Protein AF-A0A225AV58-F1 (afdb_monomer_lite)

Organism: Talaromyces atroroseus (NCBI:txid1441469)

Radius of gyration: 16.82 Å; chains: 1; bounding box: 33×30×38 Å

Sequence (101 aa):
MDAIVARVKEWATTANEADRKKVISILRNLSYAIDTPYVGLHLQITVARFGIELGIFAALNEAKEPLSIATLTQKSRSAPEILSMMIEIKRFTWTMDLNYV

Structure (mmCIF, N/CA/C/O backbone):
data_AF-A0A225AV58-F1
#
_entry.id   AF-A0A225AV58-F1
#
loop_
_atom_site.group_PDB
_atom_site.id
_atom_site.type_symbol
_atom_site.label_atom_id
_atom_site.label_alt_id
_atom_site.label_comp_id
_atom_site.label_asym_id
_atom_site.label_entity_id
_atom_site.label_seq_id
_atom_site.pdbx_PDB_ins_code
_atom_site.Cartn_x
_atom_site.Cartn_y
_atom_site.Cartn_z
_atom_site.occupancy
_atom_site.B_iso_or_equiv
_atom_site.auth_seq_id
_atom_site.auth_comp_id
_atom_site.auth_asym_id
_atom_site.auth_atom_id
_atom_site.pdbx_PDB_model_num
ATOM 1 N N . MET A 1 1 ? -16.372 -12.107 2.669 1.00 62.88 1 MET A N 1
ATOM 2 C CA . MET A 1 1 ? -15.378 -11.011 2.614 1.00 62.88 1 MET A CA 1
ATOM 3 C C . MET A 1 1 ? -15.998 -9.664 2.235 1.00 62.88 1 MET A C 1
ATOM 5 O O . MET A 1 1 ? -15.834 -8.712 2.989 1.00 62.88 1 MET A O 1
ATOM 9 N N . ASP A 1 2 ? -16.752 -9.572 1.134 1.00 74.75 2 ASP A N 1
ATOM 10 C CA . ASP A 1 2 ? -17.224 -8.285 0.580 1.00 74.75 2 ASP A CA 1
ATOM 11 C C . ASP A 1 2 ? -18.074 -7.430 1.528 1.00 74.75 2 ASP A C 1
ATOM 13 O O . ASP A 1 2 ? -17.900 -6.215 1.582 1.00 74.75 2 ASP A O 1
ATOM 17 N N . ALA A 1 3 ? -18.931 -8.051 2.345 1.00 80.06 3 ALA A N 1
ATOM 18 C CA . ALA A 1 3 ? -19.743 -7.335 3.333 1.00 80.06 3 ALA A CA 1
ATOM 19 C C . ALA A 1 3 ? -18.896 -6.658 4.432 1.00 80.06 3 ALA A C 1
ATOM 21 O O . ALA A 1 3 ? -19.204 -5.548 4.861 1.00 80.06 3 ALA A O 1
ATOM 22 N N . ILE A 1 4 ? -17.797 -7.293 4.857 1.00 79.69 4 ILE A N 1
ATOM 23 C CA . ILE A 1 4 ? -16.866 -6.728 5.848 1.00 79.69 4 ILE A CA 1
ATOM 24 C C . ILE A 1 4 ? -16.115 -5.547 5.226 1.00 79.69 4 ILE A C 1
ATOM 26 O O . ILE A 1 4 ? -16.006 -4.488 5.840 1.00 79.69 4 ILE A O 1
ATOM 30 N N . VAL A 1 5 ? -15.658 -5.697 3.978 1.00 83.06 5 VAL A N 1
ATOM 31 C CA . VAL A 1 5 ? -14.978 -4.627 3.232 1.00 83.06 5 VAL A CA 1
ATOM 32 C C . VAL A 1 5 ? -15.901 -3.427 3.026 1.00 83.06 5 VAL A C 1
ATOM 34 O O . VAL A 1 5 ? -15.482 -2.291 3.253 1.00 83.06 5 VAL A O 1
ATOM 37 N N . ALA A 1 6 ? -17.156 -3.658 2.633 1.00 84.75 6 ALA A N 1
ATOM 38 C CA . ALA A 1 6 ? -18.155 -2.605 2.480 1.00 84.75 6 ALA A CA 1
ATOM 39 C C . ALA A 1 6 ? -18.367 -1.853 3.800 1.00 84.75 6 ALA A C 1
ATOM 41 O O . ALA A 1 6 ? -18.322 -0.624 3.829 1.00 84.75 6 ALA A O 1
ATOM 42 N N . ARG A 1 7 ? -18.474 -2.586 4.913 1.00 84.19 7 ARG A N 1
ATOM 43 C CA . ARG A 1 7 ? -18.697 -1.985 6.227 1.00 84.19 7 ARG A CA 1
ATOM 44 C C . ARG A 1 7 ? -17.516 -1.154 6.723 1.00 84.19 7 ARG A C 1
ATOM 46 O O . ARG A 1 7 ? -17.712 -0.067 7.264 1.00 84.19 7 ARG A O 1
ATOM 53 N N . VAL A 1 8 ? -16.289 -1.632 6.516 1.00 85.81 8 VAL A N 1
ATOM 54 C CA . VAL A 1 8 ? -15.069 -0.882 6.855 1.00 85.81 8 VAL A CA 1
ATOM 55 C C . VAL A 1 8 ? -14.964 0.390 6.010 1.00 85.81 8 VAL A C 1
ATOM 57 O O . VAL A 1 8 ? -14.603 1.440 6.542 1.00 85.81 8 VAL A O 1
ATOM 60 N N . LYS A 1 9 ? -15.321 0.329 4.719 1.00 86.25 9 LYS A N 1
ATOM 61 C CA . LYS A 1 9 ? -15.340 1.500 3.827 1.00 86.25 9 LYS A CA 1
ATOM 62 C C . LYS A 1 9 ? -16.361 2.543 4.277 1.00 86.25 9 LYS A C 1
ATOM 64 O O . LYS A 1 9 ? -15.993 3.706 4.420 1.00 86.25 9 LYS A O 1
ATOM 69 N N . GLU A 1 10 ? -17.600 2.137 4.552 1.00 88.50 10 GLU A N 1
ATOM 70 C CA . GLU A 1 10 ? -18.639 3.034 5.079 1.00 88.50 10 GLU A CA 1
ATOM 71 C C . GLU A 1 10 ? -18.166 3.738 6.351 1.00 88.50 10 GLU A C 1
ATOM 73 O O . GLU A 1 10 ? -18.201 4.964 6.447 1.00 88.50 10 GLU A O 1
ATOM 78 N N . TRP A 1 11 ? -17.630 2.979 7.305 1.00 85.62 11 TRP A N 1
ATOM 79 C CA . TRP A 1 11 ? -17.152 3.548 8.556 1.00 85.62 11 TRP A CA 1
ATOM 80 C C . TRP A 1 11 ? -15.996 4.536 8.337 1.00 85.62 11 TRP A C 1
ATOM 82 O O . TRP A 1 11 ? -16.022 5.647 8.871 1.00 85.62 11 TRP A O 1
ATOM 92 N N . ALA A 1 12 ? -15.028 4.185 7.483 1.00 84.81 12 ALA A N 1
ATOM 93 C CA . ALA A 1 12 ? -13.877 5.029 7.174 1.00 84.81 12 ALA A CA 1
ATOM 94 C C . ALA A 1 12 ? -14.261 6.377 6.539 1.00 84.81 12 ALA A C 1
ATOM 96 O O . ALA A 1 12 ? -13.560 7.3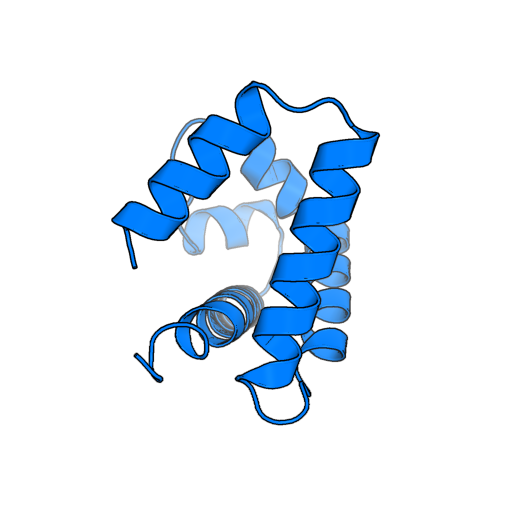62 6.771 1.00 84.81 12 ALA A O 1
ATOM 97 N N . THR A 1 13 ? -15.364 6.442 5.781 1.00 87.19 13 THR A N 1
ATOM 98 C CA . THR A 1 13 ? -15.862 7.709 5.210 1.00 87.19 13 THR A CA 1
ATOM 99 C C . THR A 1 13 ? -16.431 8.663 6.259 1.00 87.19 13 THR A C 1
ATOM 101 O O . THR A 1 13 ? -16.343 9.876 6.090 1.00 87.19 13 THR A O 1
ATOM 104 N N . THR A 1 14 ? -16.966 8.131 7.360 1.00 86.69 14 THR A N 1
ATOM 105 C CA . THR A 1 14 ? -17.568 8.924 8.449 1.00 86.69 14 THR A CA 1
ATOM 106 C C . THR A 1 14 ? -16.611 9.212 9.610 1.00 86.69 14 THR A C 1
ATOM 108 O O . THR A 1 14 ? -16.871 10.095 10.424 1.00 86.69 14 THR A O 1
ATOM 111 N N . ALA A 1 15 ? -15.498 8.481 9.699 1.00 86.19 15 ALA A N 1
ATOM 112 C CA . ALA A 1 15 ? -14.540 8.574 10.795 1.00 86.19 15 ALA A CA 1
ATOM 113 C C . ALA A 1 15 ? -13.548 9.737 10.621 1.00 86.19 15 ALA A C 1
ATOM 115 O O . ALA A 1 15 ? -13.061 10.008 9.519 1.00 86.19 15 ALA A O 1
ATOM 116 N N . ASN A 1 16 ? -13.169 10.378 11.732 1.00 87.81 16 ASN A N 1
ATOM 117 C CA . ASN A 1 16 ? -12.059 11.334 11.763 1.00 87.81 16 ASN A CA 1
ATOM 118 C C . ASN A 1 16 ? -10.702 10.614 11.586 1.00 87.81 16 ASN A C 1
ATOM 120 O O . ASN A 1 16 ? -10.612 9.386 11.595 1.00 87.81 16 ASN A O 1
ATOM 124 N N . GLU A 1 17 ? -9.612 11.367 11.421 1.00 87.38 17 GLU A N 1
ATOM 125 C CA . GLU A 1 17 ? -8.302 10.762 11.150 1.00 87.38 17 GLU A CA 1
ATOM 126 C C . GLU A 1 17 ? -7.773 9.872 12.286 1.00 87.38 17 GLU A C 1
ATOM 128 O O . GLU A 1 17 ? -7.171 8.829 12.017 1.00 87.38 17 GLU A O 1
ATOM 133 N N . ALA A 1 18 ? -8.007 10.249 13.545 1.00 88.25 18 ALA A N 1
ATOM 134 C CA . ALA A 1 18 ? -7.574 9.458 14.695 1.00 88.25 18 ALA A CA 1
ATOM 135 C C . ALA A 1 18 ? -8.278 8.094 14.722 1.00 88.25 18 ALA A C 1
ATOM 137 O O . ALA A 1 18 ? -7.650 7.062 14.962 1.00 88.25 18 ALA A O 1
ATOM 138 N N . ASP A 1 19 ? -9.566 8.079 14.400 1.00 84.75 19 ASP A N 1
ATOM 139 C CA . ASP A 1 19 ? -10.377 6.872 14.366 1.00 84.75 19 ASP A CA 1
ATOM 140 C C . ASP A 1 19 ? -10.037 5.998 13.148 1.00 84.75 19 ASP A C 1
ATOM 142 O O . ASP A 1 19 ? -9.881 4.782 13.293 1.00 84.75 19 ASP A O 1
ATOM 146 N N . ARG A 1 20 ? -9.749 6.593 11.980 1.00 87.19 20 ARG A N 1
ATOM 147 C CA . ARG A 1 20 ? -9.192 5.850 10.832 1.00 87.19 20 ARG A CA 1
ATOM 148 C C . ARG A 1 20 ? -7.872 5.157 11.182 1.00 87.19 20 ARG A C 1
ATOM 150 O O . ARG A 1 20 ? -7.689 3.988 10.843 1.00 87.19 20 ARG A O 1
ATOM 157 N N . LYS A 1 21 ? -6.967 5.830 11.904 1.00 86.31 21 LYS A N 1
ATOM 158 C CA . LYS A 1 21 ? -5.691 5.238 12.354 1.00 86.31 21 LYS A CA 1
ATOM 159 C C . LYS A 1 21 ? -5.901 4.062 13.311 1.00 86.31 21 LYS A C 1
ATOM 161 O O . LYS A 1 21 ? -5.214 3.049 13.173 1.00 86.31 21 LYS A O 1
ATOM 166 N N . LYS A 1 22 ? -6.865 4.155 14.236 1.00 84.75 22 LYS A N 1
ATOM 167 C CA . LYS A 1 22 ? -7.224 3.037 15.128 1.00 84.75 22 LYS A CA 1
ATOM 168 C C . LYS A 1 22 ? -7.711 1.826 14.341 1.00 84.75 22 LYS A C 1
ATOM 170 O O . LYS A 1 22 ? -7.239 0.724 14.596 1.00 84.75 22 LYS A O 1
ATOM 175 N N . VAL A 1 23 ? -8.592 2.020 13.360 1.00 85.00 23 VAL A N 1
ATOM 176 C CA . VAL A 1 23 ? -9.091 0.906 12.541 1.00 85.00 23 VAL A CA 1
ATOM 177 C C . VAL A 1 23 ? -7.991 0.269 11.704 1.00 85.00 23 VAL A C 1
ATOM 179 O O . VAL A 1 23 ? -7.906 -0.953 11.675 1.00 85.00 23 VAL A O 1
ATOM 182 N N . ILE A 1 24 ? -7.089 1.054 11.110 1.00 86.12 24 ILE A N 1
ATOM 183 C CA . ILE A 1 24 ? -5.919 0.502 10.404 1.00 86.12 24 ILE A CA 1
ATOM 184 C C . ILE A 1 24 ? -5.066 -0.360 11.347 1.00 86.12 24 ILE A C 1
ATOM 186 O O . ILE A 1 24 ? -4.621 -1.435 10.954 1.00 86.12 24 ILE A O 1
ATOM 190 N N . SER A 1 25 ? -4.854 0.085 12.589 1.00 83.12 25 SER A N 1
ATOM 191 C CA . SER A 1 25 ? -4.112 -0.681 13.598 1.00 83.12 25 SER A CA 1
ATOM 192 C C . SER A 1 25 ? -4.819 -1.992 13.963 1.00 83.12 25 SER A C 1
ATOM 194 O O . SER A 1 25 ? -4.194 -3.049 13.962 1.00 83.12 25 SER A O 1
ATOM 196 N N . ILE A 1 26 ? -6.134 -1.949 14.199 1.00 84.38 26 ILE A N 1
ATOM 197 C CA . ILE A 1 26 ? -6.941 -3.135 14.525 1.00 84.38 26 ILE A CA 1
ATOM 198 C C . ILE A 1 26 ? -6.921 -4.141 13.372 1.00 84.38 26 ILE A C 1
ATOM 200 O O . ILE A 1 26 ? -6.685 -5.321 13.607 1.00 84.38 26 ILE A O 1
ATOM 204 N N . LEU A 1 27 ? -7.121 -3.687 12.132 1.00 84.06 27 LEU A N 1
ATOM 205 C CA . LEU A 1 27 ? -7.093 -4.553 10.951 1.00 84.06 27 LEU A CA 1
ATOM 206 C C . LEU A 1 27 ? -5.709 -5.168 10.728 1.00 84.06 27 LEU A C 1
ATOM 208 O O . LEU A 1 27 ? -5.609 -6.340 10.379 1.00 84.06 27 LEU A O 1
ATOM 212 N N . ARG A 1 28 ? -4.638 -4.410 10.982 1.00 80.56 28 ARG A N 1
ATOM 213 C CA . ARG A 1 28 ? -3.266 -4.924 10.918 1.00 80.56 28 ARG A CA 1
ATOM 214 C C . ARG A 1 28 ? -3.008 -5.986 11.985 1.00 80.56 28 ARG A C 1
ATOM 216 O O . ARG A 1 28 ? -2.438 -7.024 11.678 1.00 80.56 28 ARG A O 1
ATOM 223 N N . ASN A 1 29 ? -3.454 -5.754 13.216 1.00 81.25 29 ASN A N 1
ATOM 224 C CA . ASN A 1 29 ? -3.324 -6.733 14.295 1.00 81.25 29 ASN A CA 1
ATOM 225 C C . ASN A 1 29 ? -4.160 -7.987 14.026 1.00 81.25 29 ASN A C 1
ATOM 227 O O . ASN A 1 29 ? -3.709 -9.086 14.322 1.00 81.25 29 ASN A O 1
ATOM 231 N N . LEU A 1 30 ? -5.350 -7.830 13.440 1.00 81.19 30 LEU A N 1
ATOM 232 C CA . LEU A 1 30 ? -6.182 -8.946 13.002 1.00 81.19 30 LEU A CA 1
ATOM 233 C C . LEU A 1 30 ? -5.474 -9.765 11.915 1.00 81.19 30 LEU A C 1
ATOM 235 O O . LEU A 1 30 ? -5.452 -10.984 12.006 1.00 81.19 30 LEU A O 1
ATOM 239 N N . SER A 1 31 ? -4.840 -9.104 10.943 1.00 76.00 31 SER A N 1
ATOM 240 C CA . SER A 1 31 ? -4.003 -9.768 9.937 1.00 76.00 31 SER A CA 1
ATOM 241 C C . SER A 1 31 ? -2.850 -10.541 10.589 1.00 76.00 31 SER A C 1
ATOM 243 O O . SER A 1 31 ? -2.693 -11.717 10.301 1.00 76.00 31 SER A O 1
ATOM 245 N N . TYR A 1 32 ? -2.126 -9.963 11.554 1.00 74.62 32 TYR A N 1
ATOM 246 C CA . TYR A 1 32 ? -1.067 -10.684 12.280 1.00 74.62 32 TYR A CA 1
ATOM 247 C C . TYR A 1 32 ? -1.567 -11.832 13.163 1.00 74.62 32 TYR A C 1
ATOM 249 O O . TYR A 1 32 ? -0.809 -12.753 13.445 1.00 74.62 32 TYR A O 1
ATOM 257 N N . ALA A 1 33 ? -2.806 -11.764 13.648 1.00 77.88 33 ALA A N 1
ATOM 2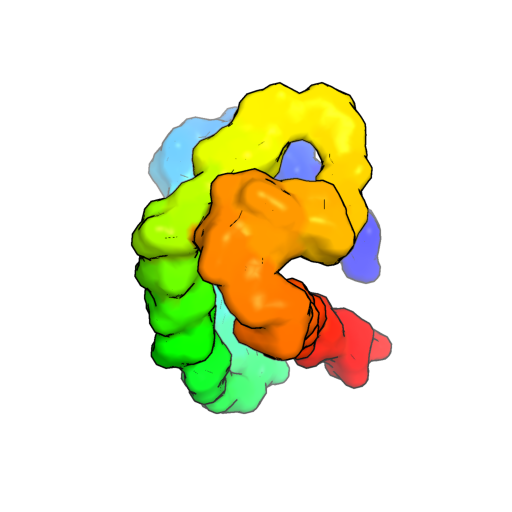58 C CA . ALA A 1 33 ? -3.397 -12.819 14.465 1.00 77.88 33 ALA A CA 1
ATOM 259 C C . ALA A 1 33 ? -3.886 -14.008 13.626 1.00 77.88 33 ALA A C 1
ATOM 261 O O . ALA A 1 33 ? -3.997 -15.115 14.148 1.00 77.88 33 ALA A O 1
ATOM 262 N N . ILE A 1 34 ? -4.209 -13.768 12.353 1.00 76.62 34 ILE A N 1
ATOM 263 C CA . ILE A 1 34 ? -4.706 -14.786 11.423 1.00 76.62 34 ILE A CA 1
ATOM 264 C C . ILE A 1 34 ? -3.560 -15.369 10.586 1.00 76.62 34 ILE A C 1
ATOM 266 O O . ILE A 1 34 ? -3.623 -16.537 10.211 1.00 76.62 34 ILE A O 1
ATOM 270 N N . ASP A 1 35 ? -2.517 -14.584 10.312 1.00 69.06 35 ASP A N 1
ATOM 271 C CA . ASP A 1 35 ? -1.466 -14.941 9.364 1.00 69.06 35 ASP A CA 1
ATOM 272 C C . ASP A 1 35 ? -0.147 -15.371 10.037 1.00 69.06 35 ASP A C 1
ATOM 274 O O . ASP A 1 35 ? 0.194 -14.961 11.148 1.00 69.06 35 ASP A O 1
ATOM 278 N N . THR A 1 36 ? 0.624 -16.212 9.347 1.00 57.25 36 THR A N 1
ATOM 279 C CA . THR A 1 36 ? 1.944 -16.695 9.810 1.00 57.25 36 THR A CA 1
ATOM 280 C C . THR A 1 36 ? 3.003 -15.605 9.539 1.00 57.25 36 THR A C 1
ATOM 282 O O . THR A 1 36 ? 2.867 -14.891 8.547 1.00 57.25 36 THR A O 1
ATOM 285 N N . PRO A 1 37 ? 4.050 -15.408 10.377 1.00 53.97 37 PRO A N 1
ATOM 286 C CA . PRO A 1 37 ? 4.945 -14.246 10.320 1.00 53.97 37 PRO A CA 1
ATOM 287 C C . PRO A 1 37 ? 5.393 -13.814 8.913 1.00 53.97 37 PRO A C 1
ATOM 289 O O . PRO A 1 37 ? 5.992 -14.564 8.143 1.00 53.97 37 PRO A O 1
ATOM 292 N N . TYR A 1 38 ? 5.103 -12.544 8.629 1.00 53.28 38 TYR A N 1
ATOM 293 C CA . TYR A 1 38 ? 5.135 -11.898 7.321 1.00 53.28 38 TYR A CA 1
ATOM 294 C C . TYR A 1 38 ? 6.572 -11.644 6.823 1.00 53.28 38 TYR A C 1
ATOM 296 O O . TYR A 1 38 ? 7.268 -10.758 7.318 1.00 53.28 38 TYR A O 1
ATOM 304 N N . VAL A 1 39 ? 7.017 -12.369 5.793 1.00 54.75 39 VAL A N 1
ATOM 305 C CA . VAL A 1 39 ? 8.345 -12.176 5.157 1.00 54.75 39 VAL A CA 1
ATOM 306 C C . VAL A 1 39 ? 8.304 -11.117 4.029 1.00 54.75 39 VAL A C 1
ATOM 308 O O . VAL A 1 39 ? 9.333 -10.698 3.501 1.00 54.75 39 VAL A O 1
ATOM 311 N N . GLY A 1 40 ? 7.111 -10.633 3.656 1.00 56.75 40 GLY A N 1
ATOM 312 C CA . GLY A 1 40 ? 6.882 -9.796 2.465 1.00 56.75 40 GLY A CA 1
ATOM 313 C C . GLY A 1 40 ? 7.239 -8.304 2.579 1.00 56.75 40 GLY A C 1
ATOM 314 O O . GLY A 1 40 ? 7.351 -7.626 1.555 1.00 56.75 40 GLY A O 1
ATOM 315 N N . LEU A 1 41 ? 7.456 -7.772 3.789 1.00 59.50 41 LEU A N 1
ATOM 316 C CA . LEU A 1 41 ? 7.705 -6.336 4.023 1.00 59.50 41 LEU A CA 1
ATOM 317 C C . LEU A 1 41 ? 8.969 -5.816 3.313 1.00 59.50 41 LEU A C 1
ATOM 319 O O . LEU A 1 41 ? 8.970 -4.714 2.762 1.00 59.50 41 LEU A O 1
ATOM 323 N N . HIS A 1 42 ? 10.033 -6.621 3.261 1.00 62.66 42 HIS A N 1
ATOM 324 C CA . HIS A 1 42 ? 11.296 -6.232 2.618 1.00 62.66 42 HIS A CA 1
ATOM 325 C C . HIS A 1 42 ? 11.194 -6.148 1.087 1.00 62.66 42 HIS A C 1
ATOM 327 O O . HIS A 1 42 ? 11.854 -5.315 0.456 1.00 62.66 42 HIS A O 1
ATOM 333 N N . LEU A 1 43 ? 10.330 -6.966 0.481 1.00 67.88 43 LEU A N 1
ATOM 334 C CA . LEU A 1 43 ? 10.111 -6.966 -0.964 1.00 67.88 43 LEU A CA 1
ATOM 335 C C . LEU A 1 43 ? 9.275 -5.756 -1.400 1.00 67.88 43 LEU A C 1
ATOM 337 O O . LEU A 1 43 ? 9.584 -5.141 -2.418 1.00 67.88 43 LEU A O 1
ATOM 341 N N . GLN A 1 44 ? 8.282 -5.346 -0.603 1.00 70.88 44 GLN A N 1
ATOM 342 C CA . GLN A 1 44 ? 7.451 -4.174 -0.909 1.00 70.88 44 GLN A CA 1
ATOM 343 C C . GLN A 1 44 ? 8.261 -2.871 -0.948 1.00 70.88 44 GLN A C 1
ATOM 345 O O . GLN A 1 44 ? 8.071 -2.060 -1.854 1.00 70.88 44 GLN A O 1
ATOM 350 N N . ILE A 1 45 ? 9.200 -2.683 -0.013 1.00 77.12 45 ILE A N 1
ATOM 351 C CA . ILE A 1 45 ? 10.067 -1.492 0.025 1.00 77.12 45 ILE A CA 1
ATOM 352 C C . ILE A 1 45 ? 10.981 -1.450 -1.204 1.00 77.12 45 ILE A C 1
ATOM 354 O O . ILE A 1 45 ? 11.117 -0.408 -1.846 1.00 77.12 45 ILE A O 1
ATOM 358 N N . THR A 1 46 ? 11.570 -2.591 -1.563 1.00 75.31 46 THR A N 1
ATOM 359 C CA . THR A 1 46 ? 12.438 -2.714 -2.740 1.00 75.31 46 THR A CA 1
ATOM 360 C C . THR A 1 46 ? 11.671 -2.409 -4.031 1.00 75.31 46 THR A C 1
ATOM 362 O O . THR A 1 46 ? 12.126 -1.609 -4.847 1.00 75.31 46 THR A O 1
ATOM 365 N N . VAL A 1 47 ? 10.460 -2.956 -4.185 1.00 76.94 47 VAL A N 1
ATOM 366 C CA . VAL A 1 47 ? 9.578 -2.674 -5.331 1.00 76.94 47 VAL A CA 1
ATOM 367 C C . VAL A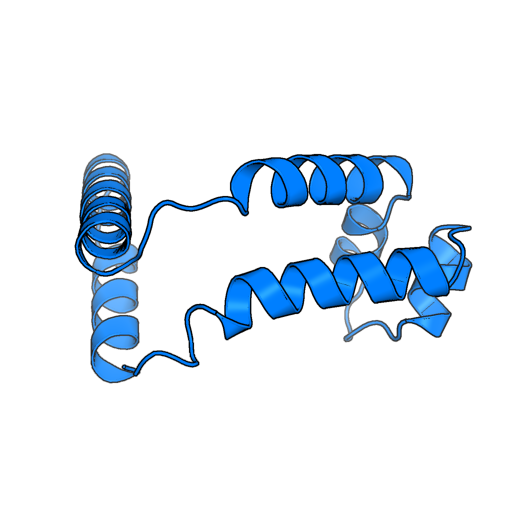 1 47 ? 9.149 -1.205 -5.367 1.00 76.94 47 VAL A C 1
ATOM 369 O O . VAL A 1 47 ? 9.136 -0.605 -6.439 1.00 76.94 47 VAL A O 1
ATOM 372 N N . ALA A 1 48 ? 8.839 -0.590 -4.222 1.00 78.62 48 ALA A N 1
ATOM 373 C CA . ALA A 1 48 ? 8.506 0.833 -4.164 1.00 78.62 48 ALA A CA 1
ATOM 374 C C . ALA A 1 48 ? 9.690 1.706 -4.603 1.00 78.62 48 ALA A C 1
ATOM 376 O O . ALA A 1 48 ? 9.511 2.650 -5.370 1.00 78.62 48 ALA A O 1
ATOM 377 N N . ARG A 1 49 ? 10.912 1.366 -4.186 1.00 81.12 49 ARG A N 1
ATOM 378 C CA . ARG A 1 49 ? 12.108 2.103 -4.596 1.00 81.12 49 ARG A CA 1
ATOM 379 C C . ARG A 1 49 ? 12.375 1.992 -6.097 1.00 81.12 49 ARG A C 1
ATOM 381 O O . ARG A 1 49 ? 12.518 3.023 -6.748 1.00 81.12 49 ARG A O 1
ATOM 388 N N . PHE A 1 50 ? 12.328 0.785 -6.663 1.00 80.50 50 PHE A N 1
ATOM 389 C CA . PHE A 1 50 ? 12.420 0.606 -8.117 1.00 80.50 50 PHE A CA 1
ATOM 390 C C . PHE A 1 50 ? 11.283 1.321 -8.858 1.00 80.50 50 PHE A C 1
ATOM 392 O O . PHE A 1 50 ? 11.509 1.923 -9.900 1.00 80.50 50 PHE A O 1
ATOM 399 N N . GLY A 1 51 ? 10.067 1.333 -8.306 1.00 79.00 51 GLY A N 1
ATOM 400 C CA . GLY A 1 51 ? 8.927 2.045 -8.888 1.00 79.00 51 GLY A CA 1
ATOM 401 C C . GLY A 1 51 ? 9.125 3.560 -8.991 1.00 79.00 51 GLY A C 1
ATOM 402 O O . GLY A 1 51 ? 8.657 4.171 -9.954 1.00 79.00 51 GLY A O 1
ATOM 403 N N . ILE A 1 52 ? 9.834 4.156 -8.028 1.00 82.31 52 ILE A N 1
ATOM 404 C CA . ILE A 1 52 ? 10.216 5.573 -8.042 1.00 82.31 52 ILE A CA 1
ATOM 405 C C . ILE A 1 52 ? 11.355 5.804 -9.040 1.00 82.31 52 ILE A C 1
ATOM 407 O O . ILE A 1 52 ? 11.234 6.672 -9.901 1.00 82.31 52 ILE A O 1
ATOM 411 N N . GLU A 1 53 ? 12.429 5.015 -8.958 1.00 81.88 53 GLU A N 1
ATOM 412 C CA . GLU A 1 53 ? 13.622 5.168 -9.807 1.00 81.88 53 GLU A CA 1
ATOM 413 C C . GLU A 1 53 ? 13.308 4.972 -11.300 1.00 81.88 53 GLU A C 1
ATOM 415 O O . GLU A 1 53 ? 13.863 5.662 -12.151 1.00 81.88 53 GLU A O 1
ATOM 420 N N . LEU A 1 54 ? 12.366 4.083 -11.620 1.00 81.12 54 LEU A N 1
ATOM 421 C CA . LEU A 1 54 ? 11.933 3.793 -12.988 1.00 81.12 54 LEU A CA 1
ATOM 422 C C . LEU A 1 54 ? 10.791 4.709 -13.467 1.00 81.12 54 LEU A C 1
ATOM 424 O O . LEU A 1 54 ? 10.302 4.553 -14.583 1.00 81.12 54 LEU A O 1
ATOM 428 N N . GLY A 1 55 ? 10.315 5.647 -12.639 1.00 81.81 55 GLY A N 1
ATOM 429 C CA . GLY A 1 55 ? 9.227 6.563 -13.005 1.00 81.81 55 GLY A CA 1
ATOM 430 C C . GLY A 1 55 ? 7.868 5.882 -13.223 1.00 81.81 55 GLY A C 1
ATOM 431 O O . GLY A 1 55 ? 6.964 6.470 -13.816 1.00 81.81 55 GLY A O 1
ATOM 432 N N . ILE A 1 56 ? 7.694 4.652 -12.730 1.00 82.12 56 ILE A N 1
ATOM 433 C CA . ILE A 1 56 ? 6.477 3.850 -12.920 1.00 82.12 56 ILE A CA 1
ATOM 434 C C . ILE A 1 56 ? 5.278 4.536 -12.261 1.00 82.12 56 ILE A C 1
ATOM 436 O O . ILE A 1 56 ? 4.209 4.620 -12.862 1.00 82.12 56 ILE A O 1
ATOM 440 N N . PHE A 1 57 ? 5.442 5.067 -11.046 1.00 81.88 57 PHE A N 1
ATOM 441 C CA . PHE A 1 57 ? 4.348 5.752 -10.350 1.00 81.88 57 PHE A CA 1
ATOM 442 C C . PHE A 1 57 ? 3.930 7.055 -11.038 1.00 81.88 57 PHE A C 1
ATOM 444 O O . PHE A 1 57 ? 2.741 7.358 -11.066 1.00 81.88 57 PHE A O 1
ATOM 451 N N . ALA A 1 58 ? 4.874 7.784 -11.641 1.00 80.81 58 ALA A N 1
ATOM 452 C CA . ALA A 1 58 ? 4.565 8.972 -12.435 1.00 80.81 58 ALA A CA 1
ATOM 453 C C . ALA A 1 58 ? 3.774 8.593 -13.697 1.00 80.81 58 ALA A C 1
ATOM 455 O O . ALA A 1 58 ? 2.705 9.146 -13.943 1.00 80.81 58 ALA A O 1
ATOM 456 N N . ALA A 1 59 ? 4.228 7.565 -14.425 1.00 80.19 59 ALA A N 1
ATOM 457 C CA . ALA A 1 59 ? 3.530 7.057 -15.604 1.00 80.19 59 ALA A CA 1
ATOM 458 C C . ALA A 1 59 ? 2.107 6.561 -15.287 1.00 80.19 59 ALA A C 1
ATOM 460 O O . ALA A 1 59 ? 1.195 6.788 -16.078 1.00 80.19 59 ALA A O 1
ATOM 461 N N . LEU A 1 60 ? 1.906 5.909 -14.135 1.00 81.62 60 LEU A N 1
ATOM 462 C CA . LEU A 1 60 ? 0.586 5.467 -13.675 1.00 81.62 60 LEU A CA 1
ATOM 463 C C . LEU A 1 60 ? -0.316 6.633 -13.258 1.00 81.62 60 LEU A C 1
ATOM 465 O O . LEU A 1 60 ? -1.513 6.580 -13.512 1.00 81.62 60 LEU A O 1
ATOM 469 N N . ASN A 1 61 ? 0.237 7.673 -12.632 1.00 83.06 61 ASN A N 1
ATOM 470 C CA . ASN A 1 61 ? -0.532 8.839 -12.198 1.00 83.06 61 ASN A CA 1
ATOM 471 C C . ASN A 1 61 ? -1.008 9.707 -13.379 1.00 83.06 61 ASN A C 1
ATOM 473 O O . ASN A 1 61 ? -2.058 10.336 -13.306 1.00 83.06 61 ASN A O 1
ATOM 477 N N . GLU A 1 62 ? -0.248 9.735 -14.474 1.00 83.88 62 GLU A N 1
ATOM 478 C CA . GLU A 1 62 ? -0.606 10.453 -15.706 1.00 83.88 62 GLU A CA 1
ATOM 479 C C . GLU A 1 62 ? -1.562 9.665 -16.617 1.00 83.88 62 GLU A C 1
ATOM 481 O O . GLU A 1 62 ? -2.185 10.233 -17.521 1.00 83.88 62 GLU A O 1
ATOM 486 N N . ALA A 1 63 ? -1.677 8.352 -16.413 1.00 81.56 63 ALA A N 1
ATOM 487 C CA . ALA A 1 63 ? -2.486 7.488 -17.255 1.00 81.56 63 ALA A CA 1
ATOM 488 C C . ALA A 1 63 ? -3.980 7.626 -16.941 1.00 81.56 63 ALA A C 1
ATOM 490 O O . ALA A 1 63 ? -4.426 7.418 -15.816 1.00 81.56 63 ALA A O 1
ATOM 491 N N . LYS A 1 64 ? -4.773 7.929 -17.973 1.00 75.06 64 LYS A N 1
ATOM 492 C CA . LYS A 1 64 ? -6.243 7.960 -17.883 1.00 75.06 64 LYS A CA 1
ATOM 493 C C . LYS A 1 64 ? -6.884 6.584 -18.074 1.00 75.06 64 LYS A C 1
ATOM 495 O O . LYS A 1 64 ? -8.029 6.388 -17.684 1.00 75.06 64 LYS A O 1
ATOM 500 N N . GLU A 1 65 ? -6.143 5.646 -18.655 1.00 78.06 65 GLU A N 1
ATOM 501 C CA . GLU A 1 65 ? -6.578 4.278 -18.929 1.00 78.06 65 GLU A CA 1
ATOM 502 C C . GLU A 1 65 ? -5.545 3.274 -18.395 1.00 78.06 65 GLU A C 1
ATOM 504 O O . GLU A 1 65 ? -4.365 3.623 -18.269 1.00 78.06 65 GLU A O 1
ATOM 509 N N . PRO A 1 66 ? -5.950 2.029 -18.074 1.00 79.12 66 PRO A N 1
ATOM 510 C CA . PRO A 1 66 ? -5.029 0.996 -17.612 1.00 79.12 66 PRO A CA 1
ATOM 511 C C . PRO A 1 66 ? -3.859 0.794 -18.586 1.00 79.12 66 PRO A C 1
ATOM 513 O O . PRO A 1 66 ? -4.054 0.472 -19.757 1.00 79.12 66 PRO A O 1
ATOM 516 N N . LEU A 1 67 ? -2.625 0.961 -18.102 1.00 79.19 67 LEU A N 1
ATOM 517 C CA . LEU A 1 67 ? -1.430 0.790 -18.927 1.00 79.19 67 LEU A CA 1
ATOM 518 C C . LEU A 1 67 ? -1.068 -0.690 -19.091 1.00 79.19 67 LEU A C 1
ATOM 520 O O . LEU A 1 67 ? -1.008 -1.443 -18.117 1.00 79.19 67 LEU A O 1
ATOM 524 N N . SER A 1 68 ? -0.746 -1.086 -20.323 1.00 80.12 68 SER A N 1
ATOM 525 C CA . SER A 1 68 ? -0.155 -2.398 -20.595 1.00 80.12 68 SER A CA 1
ATOM 526 C C . SER A 1 68 ? 1.307 -2.458 -20.128 1.00 80.12 68 SER A C 1
ATOM 528 O O . SER A 1 68 ? 1.998 -1.436 -20.070 1.00 80.12 68 SER A O 1
ATOM 530 N N . ILE A 1 69 ? 1.813 -3.666 -19.853 1.00 74.88 69 ILE A N 1
ATOM 531 C CA . ILE A 1 69 ? 3.226 -3.886 -19.487 1.00 74.88 69 ILE A CA 1
ATOM 532 C C . ILE A 1 69 ? 4.161 -3.375 -20.594 1.00 74.88 69 ILE A C 1
ATOM 534 O O . ILE A 1 69 ? 5.176 -2.745 -20.301 1.00 74.88 69 ILE A O 1
ATOM 538 N N . ALA A 1 70 ? 3.789 -3.560 -21.864 1.00 74.75 70 ALA A N 1
ATOM 539 C CA . ALA A 1 70 ? 4.554 -3.059 -23.004 1.00 74.75 70 ALA A CA 1
ATOM 540 C C . ALA A 1 70 ? 4.643 -1.521 -23.009 1.00 74.75 70 ALA A C 1
ATOM 542 O O . ALA A 1 70 ? 5.718 -0.956 -23.210 1.00 74.75 70 ALA A O 1
ATOM 543 N N . THR A 1 71 ? 3.534 -0.837 -22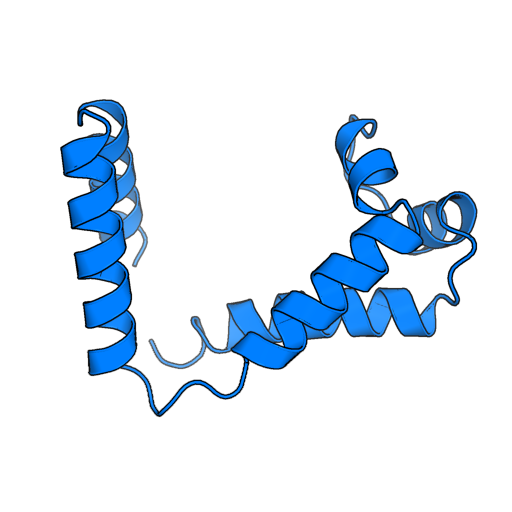.713 1.00 74.62 71 THR A N 1
ATOM 544 C CA . THR A 1 71 ? 3.487 0.631 -22.624 1.00 74.62 71 THR A CA 1
ATOM 545 C C . THR A 1 71 ? 4.296 1.157 -21.437 1.00 74.62 71 THR A C 1
ATOM 547 O O . THR A 1 71 ? 4.976 2.176 -21.557 1.00 74.62 71 THR A O 1
ATOM 550 N N . LEU A 1 72 ? 4.262 0.456 -20.299 1.00 75.50 72 LEU A N 1
ATOM 551 C CA . LEU A 1 72 ? 5.074 0.788 -19.127 1.00 75.50 72 LEU A CA 1
ATOM 552 C C . LEU A 1 72 ? 6.567 0.628 -19.421 1.00 75.50 72 LEU A C 1
ATOM 554 O O . LEU A 1 72 ? 7.317 1.562 -19.175 1.00 75.50 72 LEU A O 1
ATOM 558 N N . THR A 1 73 ? 6.968 -0.478 -20.050 1.00 73.75 73 THR A N 1
ATOM 559 C CA . THR A 1 73 ? 8.358 -0.755 -20.464 1.00 73.75 73 THR A CA 1
ATOM 560 C C . THR A 1 73 ? 8.920 0.366 -21.344 1.00 73.75 73 THR A C 1
ATOM 562 O O . THR A 1 73 ? 10.027 0.852 -21.113 1.00 73.75 73 THR A O 1
ATOM 565 N N . GLN A 1 74 ? 8.133 0.831 -22.322 1.00 75.75 74 GLN A N 1
ATOM 566 C CA . GLN A 1 74 ? 8.533 1.930 -23.207 1.00 75.75 74 GLN A CA 1
ATOM 567 C C . GLN A 1 74 ? 8.707 3.262 -22.465 1.00 75.75 74 GLN A C 1
ATOM 569 O O . GLN A 1 74 ? 9.599 4.038 -22.803 1.00 75.75 74 GLN A O 1
ATOM 574 N N . LYS A 1 75 ? 7.878 3.533 -21.450 1.00 71.94 75 LYS A N 1
ATOM 575 C CA . LYS A 1 75 ? 7.927 4.777 -20.667 1.00 71.94 75 LYS A CA 1
ATOM 576 C C . LYS A 1 75 ? 8.997 4.762 -19.573 1.00 71.94 75 LYS A C 1
ATOM 578 O O . LYS A 1 75 ? 9.586 5.803 -19.305 1.00 71.94 75 LYS A O 1
ATOM 583 N N . SER A 1 76 ? 9.262 3.609 -18.962 1.00 68.94 76 SER A N 1
ATOM 584 C CA . SER A 1 76 ? 10.130 3.474 -17.785 1.00 68.94 76 SER A CA 1
ATOM 585 C C . SER A 1 76 ? 11.561 3.027 -18.105 1.00 68.94 76 SER A C 1
ATOM 587 O O . SER A 1 76 ? 12.366 2.860 -17.188 1.00 68.94 76 SER A O 1
ATOM 589 N N . ARG A 1 77 ? 11.887 2.786 -19.390 1.00 68.50 77 ARG A N 1
ATOM 590 C CA . ARG A 1 77 ? 13.174 2.216 -19.859 1.00 68.50 77 ARG A CA 1
ATOM 591 C C . ARG A 1 77 ? 13.600 0.963 -19.079 1.00 68.50 77 ARG A C 1
ATOM 593 O O . ARG A 1 77 ? 14.785 0.670 -18.951 1.00 68.50 77 ARG A O 1
ATOM 600 N N . SER A 1 78 ? 12.633 0.251 -18.512 1.00 69.94 78 SER A N 1
ATOM 601 C CA . SER A 1 78 ? 12.873 -0.929 -17.689 1.00 69.94 78 SER A CA 1
ATOM 602 C C . SER A 1 78 ? 12.861 -2.167 -18.566 1.00 69.94 78 SER A C 1
ATOM 604 O O . SER A 1 78 ? 12.143 -2.204 -19.561 1.00 69.94 78 SER A O 1
ATOM 606 N N . ALA A 1 79 ? 13.609 -3.197 -18.181 1.00 74.75 79 ALA A N 1
ATOM 607 C CA . ALA A 1 79 ? 13.474 -4.503 -18.811 1.00 74.75 79 ALA A CA 1
ATOM 608 C C . ALA A 1 79 ? 12.056 -5.067 -18.533 1.00 74.75 79 ALA A C 1
ATOM 610 O O . ALA A 1 79 ? 11.596 -4.981 -17.384 1.00 74.75 79 ALA A O 1
ATOM 611 N N . PRO A 1 80 ? 11.351 -5.623 -19.539 1.00 71.00 80 PRO A N 1
ATOM 612 C CA . PRO A 1 80 ? 10.015 -6.208 -19.374 1.00 71.00 80 PRO A CA 1
ATOM 613 C C . PRO A 1 80 ? 9.936 -7.244 -18.244 1.00 71.00 80 PRO A C 1
ATOM 615 O O . PRO A 1 80 ? 8.913 -7.366 -17.567 1.00 71.00 80 PRO A O 1
ATOM 618 N N . GLU A 1 81 ? 11.028 -7.969 -18.014 1.00 73.38 81 GLU A N 1
ATOM 619 C CA . GLU A 1 81 ? 11.171 -9.006 -16.996 1.00 73.38 81 GLU A CA 1
ATOM 620 C C . GLU A 1 81 ? 11.138 -8.412 -15.583 1.00 73.38 81 GLU A C 1
ATOM 622 O O . GLU A 1 81 ? 10.479 -8.956 -14.700 1.00 73.38 81 GLU A O 1
ATOM 627 N N . ILE A 1 82 ? 11.773 -7.252 -15.373 1.00 69.50 82 ILE A N 1
ATOM 628 C CA . ILE A 1 82 ? 11.766 -6.555 -14.078 1.00 69.50 82 ILE A CA 1
ATOM 629 C C . ILE A 1 82 ? 10.363 -6.029 -13.775 1.00 69.50 82 ILE A C 1
ATOM 631 O O . ILE A 1 82 ? 9.878 -6.170 -12.655 1.00 69.50 82 ILE A O 1
ATOM 635 N N . LEU A 1 83 ? 9.675 -5.472 -14.775 1.00 72.81 83 LEU A N 1
ATOM 636 C CA . LEU A 1 83 ? 8.297 -5.003 -14.616 1.00 72.81 83 LEU A CA 1
ATOM 637 C C . LEU A 1 83 ? 7.331 -6.151 -14.324 1.00 72.81 83 LEU A C 1
ATOM 639 O O . LEU A 1 83 ? 6.472 -6.021 -13.451 1.00 72.81 83 LEU A O 1
ATOM 643 N N . SER A 1 84 ? 7.493 -7.277 -15.017 1.00 75.12 84 SER A N 1
ATOM 644 C CA . SER A 1 84 ? 6.688 -8.479 -14.787 1.00 75.12 84 SER A CA 1
ATOM 645 C C . SER A 1 84 ? 6.926 -9.026 -13.381 1.00 75.12 84 SER A C 1
ATOM 647 O O . SER A 1 84 ? 5.963 -9.211 -12.644 1.00 75.12 84 SER A O 1
ATOM 649 N N . MET A 1 85 ? 8.186 -9.131 -12.946 1.00 71.31 85 MET A N 1
ATOM 650 C CA . MET A 1 85 ? 8.548 -9.522 -11.580 1.00 71.31 85 MET A CA 1
ATOM 651 C C . MET A 1 85 ? 7.960 -8.569 -10.528 1.00 71.31 85 MET A C 1
ATOM 653 O O . MET A 1 85 ? 7.422 -9.016 -9.521 1.00 71.31 85 MET A O 1
ATOM 657 N N . MET A 1 86 ? 8.012 -7.251 -10.739 1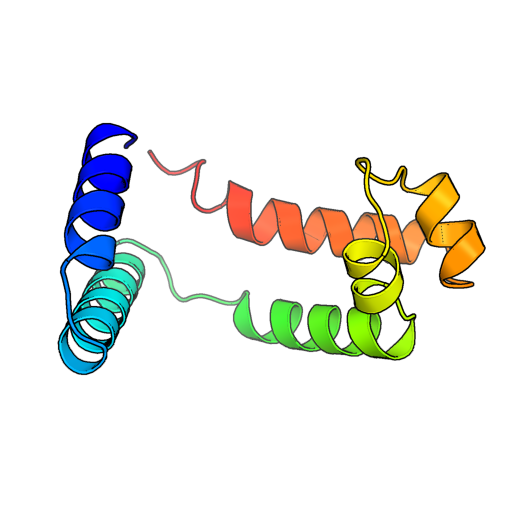.00 71.75 86 MET A N 1
ATOM 658 C CA . MET A 1 86 ? 7.429 -6.275 -9.809 1.00 71.75 86 MET A CA 1
ATOM 659 C C . MET A 1 86 ? 5.903 -6.405 -9.713 1.00 71.75 86 MET A C 1
ATOM 661 O O . MET A 1 86 ? 5.339 -6.311 -8.620 1.00 71.75 86 MET A O 1
ATOM 665 N N . ILE A 1 87 ? 5.228 -6.630 -10.844 1.00 71.69 87 ILE A N 1
ATOM 666 C CA . ILE A 1 87 ? 3.781 -6.865 -10.887 1.00 71.69 87 ILE A CA 1
ATOM 667 C C . ILE A 1 87 ? 3.438 -8.200 -10.229 1.00 71.69 87 ILE A C 1
ATOM 669 O O . ILE A 1 87 ? 2.447 -8.268 -9.509 1.00 71.69 87 ILE A O 1
ATOM 673 N N . GLU A 1 88 ? 4.244 -9.238 -10.426 1.00 69.62 88 GLU A N 1
ATOM 674 C CA . GLU A 1 88 ? 4.069 -10.543 -9.793 1.00 69.62 88 GLU A CA 1
ATOM 675 C C . GLU A 1 88 ? 4.322 -10.496 -8.291 1.00 69.62 88 GLU A C 1
ATOM 677 O O . GLU A 1 88 ? 3.521 -11.048 -7.554 1.00 69.62 88 GLU A O 1
ATOM 682 N N . ILE A 1 89 ? 5.328 -9.766 -7.801 1.00 64.50 89 ILE A N 1
ATOM 683 C CA . ILE A 1 89 ? 5.536 -9.537 -6.361 1.00 64.50 89 ILE A CA 1
ATOM 684 C C . ILE A 1 89 ? 4.343 -8.775 -5.773 1.00 64.50 89 ILE A C 1
ATOM 686 O O . ILE A 1 89 ? 3.832 -9.127 -4.707 1.00 64.50 89 ILE A O 1
ATOM 690 N N . LYS A 1 90 ? 3.845 -7.753 -6.482 1.00 62.97 90 LYS A N 1
ATOM 691 C CA . LYS A 1 90 ? 2.626 -7.039 -6.084 1.00 62.97 90 LYS A CA 1
ATOM 692 C C . LYS A 1 90 ? 1.396 -7.950 -6.116 1.00 62.97 90 LYS A C 1
ATOM 694 O O . LYS A 1 90 ? 0.554 -7.843 -5.241 1.00 62.97 90 LYS A O 1
ATOM 699 N N . ARG A 1 91 ? 1.272 -8.854 -7.088 1.00 60.47 91 ARG A N 1
ATOM 700 C CA . ARG A 1 91 ? 0.182 -9.836 -7.126 1.00 60.47 91 ARG A CA 1
ATOM 701 C C . ARG A 1 91 ? 0.321 -10.844 -5.996 1.00 60.47 91 ARG A C 1
ATOM 703 O O . ARG A 1 91 ? -0.638 -11.000 -5.272 1.00 60.47 91 ARG A O 1
ATOM 710 N N . PHE A 1 92 ? 1.494 -11.433 -5.789 1.00 55.25 92 PHE A N 1
ATOM 711 C CA . PHE A 1 92 ? 1.802 -12.422 -4.753 1.00 55.25 92 PHE A CA 1
ATOM 712 C C . PHE A 1 92 ? 1.520 -11.896 -3.342 1.00 55.25 92 PHE A C 1
ATOM 714 O O . PHE A 1 92 ? 0.891 -12.578 -2.540 1.00 55.25 92 PHE A O 1
ATOM 721 N N . THR A 1 93 ? 1.896 -10.642 -3.075 1.00 54.72 93 THR A N 1
ATOM 722 C CA . THR A 1 93 ? 1.559 -9.950 -1.818 1.00 54.72 93 THR A CA 1
ATOM 723 C C . THR A 1 93 ? 0.061 -9.701 -1.625 1.00 54.72 93 THR A C 1
ATOM 725 O O . THR A 1 93 ? -0.345 -9.473 -0.498 1.00 54.72 93 THR A O 1
ATOM 728 N N . TRP A 1 94 ? -0.754 -9.770 -2.683 1.00 45.94 94 TRP A N 1
ATOM 729 C CA . TRP A 1 94 ? -2.216 -9.637 -2.627 1.00 45.94 94 TRP A CA 1
ATOM 730 C C . TRP A 1 94 ? -2.965 -10.976 -2.795 1.00 45.94 94 TRP A C 1
ATOM 732 O O . TRP A 1 94 ? -4.097 -11.094 -2.341 1.00 45.94 94 TRP A O 1
ATOM 742 N N . THR A 1 95 ? -2.386 -11.993 -3.445 1.00 43.38 95 THR A N 1
ATOM 743 C CA . THR A 1 95 ? -2.992 -13.327 -3.606 1.00 43.38 95 THR A CA 1
ATOM 744 C C . THR A 1 95 ? -2.726 -14.250 -2.425 1.00 43.38 95 THR A C 1
ATOM 746 O O . THR A 1 95 ? -3.534 -15.149 -2.202 1.00 43.38 95 THR A O 1
ATOM 749 N N . MET A 1 96 ? -1.667 -14.041 -1.632 1.00 42.44 96 MET A N 1
ATOM 750 C CA . MET A 1 96 ? -1.549 -14.739 -0.340 1.00 42.44 96 ME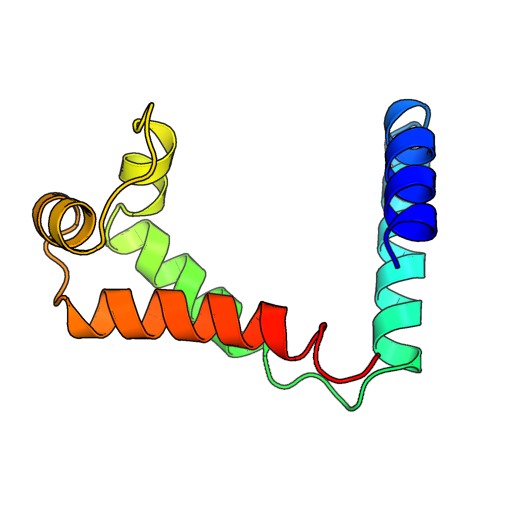T A CA 1
ATOM 751 C C . MET A 1 96 ? -2.669 -14.331 0.632 1.00 42.44 96 MET A C 1
ATOM 753 O O . MET A 1 96 ? -3.157 -15.195 1.351 1.00 42.44 96 MET A O 1
ATOM 757 N N . ASP A 1 97 ? -3.179 -13.095 0.545 1.00 44.78 97 ASP A N 1
ATOM 758 C CA . ASP A 1 97 ? -4.347 -12.634 1.319 1.00 44.78 97 ASP A CA 1
ATOM 759 C C . ASP A 1 97 ? -5.681 -13.278 0.866 1.00 44.78 97 ASP A C 1
ATOM 761 O O . ASP A 1 97 ? -6.683 -13.186 1.574 1.00 44.78 97 ASP A O 1
ATOM 765 N N . LEU A 1 98 ? -5.728 -13.916 -0.315 1.00 40.72 98 LEU A N 1
ATOM 766 C CA . LEU A 1 98 ? -6.958 -14.463 -0.915 1.00 40.72 98 LEU A CA 1
ATOM 767 C C . LEU A 1 98 ? -7.003 -15.994 -0.999 1.00 40.72 98 LEU A C 1
ATOM 769 O O . LEU A 1 98 ? -8.078 -16.544 -1.214 1.00 40.72 98 LEU A O 1
ATOM 773 N N . ASN A 1 99 ? -5.874 -16.687 -0.832 1.00 36.00 99 ASN A N 1
ATOM 774 C CA . ASN A 1 99 ? -5.812 -18.153 -0.916 1.00 36.00 99 ASN A CA 1
ATOM 775 C C . ASN A 1 99 ? -5.994 -18.868 0.439 1.00 36.00 99 ASN A C 1
ATOM 777 O O . ASN A 1 99 ? -5.913 -20.093 0.487 1.00 36.00 99 ASN A O 1
ATOM 781 N N . TYR A 1 100 ? -6.266 -18.124 1.517 1.00 39.66 100 TYR A N 1
ATOM 782 C CA . TYR A 1 100 ? -6.598 -18.657 2.846 1.00 39.66 100 TYR A CA 1
ATOM 783 C C . TYR A 1 100 ? -7.964 -18.151 3.351 1.00 39.66 100 TYR A C 1
ATOM 785 O O . TYR A 1 100 ? -8.104 -17.766 4.513 1.00 39.66 100 TYR A O 1
ATOM 793 N N . VAL A 1 101 ? -8.975 -18.141 2.473 1.00 39.31 101 VAL A N 1
ATOM 794 C CA . VAL A 1 101 ? -10.398 -17.973 2.833 1.00 39.31 101 VAL A CA 1
ATOM 795 C C . VAL A 1 101 ? -11.189 -19.182 2.362 1.00 39.31 101 VAL A C 1
ATOM 797 O O . VAL A 1 101 ? -11.007 -19.568 1.187 1.00 39.31 101 VAL A O 1
#

pLDDT: mean 73.52, std 12.8, range [36.0, 88.5]

Foldseek 3Di:
DVVVVVVLVVVCVVDDPVVPVVVVVVVVVVCVVVDDDDPLPVVVVVLVVLCVLQCVVVVVVPDPDDDDLVRSCVRRVDDSVVSVVSVVSVVVVVVVVVPPD

Secondary structure (DSSP, 8-state):
-HHHHHHHHHHHHHS-HHHHHHHHHHHHHHHHHHS----THHHHHHHHHHHHHTTHHHHHHH-SSPPPHHHHHHHHT--HHHHHHHHHHHHHHHHTTTTT-